Protein AF-T1BMR5-F1 (afdb_monomer_lite)

Structure (mmCIF, N/CA/C/O backbone):
data_AF-T1BMR5-F1
#
_entry.id   AF-T1BMR5-F1
#
loop_
_atom_site.group_PDB
_atom_site.id
_atom_site.type_symbol
_atom_site.label_atom_id
_atom_site.label_alt_id
_atom_site.label_comp_id
_atom_site.label_asym_id
_atom_site.label_entity_id
_atom_site.label_seq_id
_atom_site.pdbx_PDB_ins_code
_atom_site.Cartn_x
_atom_site.Cartn_y
_atom_site.Cartn_z
_atom_site.occupancy
_atom_site.B_iso_or_equiv
_atom_site.auth_seq_id
_atom_site.auth_comp_id
_atom_site.auth_asym_id
_atom_site.auth_atom_id
_atom_site.pdbx_PDB_model_num
ATOM 1 N N . MET A 1 1 ? 35.264 -10.070 -30.133 1.00 36.53 1 MET A N 1
ATOM 2 C CA . MET A 1 1 ? 34.783 -9.342 -28.943 1.00 36.53 1 MET A CA 1
ATOM 3 C C . MET A 1 1 ? 33.349 -9.773 -28.735 1.00 36.53 1 MET A C 1
ATOM 5 O O . MET A 1 1 ? 32.497 -9.385 -29.519 1.00 36.53 1 MET A O 1
ATOM 9 N N . ALA A 1 2 ? 33.154 -10.744 -27.845 1.00 33.47 2 ALA A N 1
ATOM 10 C CA . ALA A 1 2 ? 31.895 -11.456 -27.680 1.00 33.47 2 ALA A CA 1
ATOM 11 C C . ALA A 1 2 ? 31.024 -10.727 -26.655 1.00 33.47 2 ALA A C 1
ATOM 13 O O . ALA A 1 2 ? 31.477 -10.435 -25.552 1.00 33.47 2 ALA A O 1
ATOM 14 N N . SER A 1 3 ? 29.801 -10.421 -27.069 1.00 37.31 3 SER A N 1
ATOM 15 C CA . SER A 1 3 ? 28.726 -9.898 -26.239 1.00 37.31 3 SER A CA 1
ATOM 16 C C . SER A 1 3 ? 28.262 -10.987 -25.269 1.00 37.31 3 SER A C 1
ATOM 18 O O . SER A 1 3 ? 27.792 -12.034 -25.709 1.00 37.31 3 SER A O 1
ATOM 20 N N . GLU A 1 4 ? 28.393 -10.763 -23.963 1.00 36.38 4 GLU A N 1
ATOM 21 C CA . GLU A 1 4 ? 27.739 -11.603 -22.957 1.00 36.38 4 GLU A CA 1
ATOM 22 C C . GLU A 1 4 ? 26.263 -11.200 -22.860 1.00 36.38 4 GLU A C 1
ATOM 24 O O . GLU A 1 4 ? 25.894 -10.211 -22.227 1.00 36.38 4 GLU A O 1
ATOM 29 N N . GLU A 1 5 ? 25.410 -11.977 -23.526 1.00 34.34 5 GLU A N 1
ATOM 30 C CA . GLU A 1 5 ? 23.984 -12.052 -23.224 1.00 34.34 5 GLU A CA 1
ATOM 31 C C . GLU A 1 5 ? 23.822 -12.514 -21.771 1.00 34.34 5 GLU A C 1
ATOM 33 O O . GLU A 1 5 ? 24.055 -13.679 -21.436 1.00 34.34 5 GLU A O 1
ATOM 38 N N . LEU A 1 6 ? 23.389 -11.608 -20.892 1.00 41.09 6 LEU A N 1
ATOM 39 C CA . LEU A 1 6 ? 22.911 -11.952 -19.558 1.00 41.09 6 LEU A CA 1
ATOM 40 C C . LEU A 1 6 ? 21.567 -12.687 -19.697 1.00 41.09 6 LEU A C 1
ATOM 42 O O . LEU A 1 6 ? 20.497 -12.131 -19.454 1.00 41.09 6 LEU A O 1
ATOM 46 N N . THR A 1 7 ? 21.626 -13.954 -20.107 1.00 42.50 7 THR A N 1
ATOM 47 C CA . THR A 1 7 ? 20.502 -14.885 -20.018 1.00 42.50 7 THR A CA 1
ATOM 48 C C . THR A 1 7 ? 20.119 -14.992 -18.548 1.00 42.50 7 THR A C 1
ATOM 50 O O . THR A 1 7 ? 20.868 -15.520 -17.721 1.00 42.50 7 THR A O 1
ATOM 53 N N . MET A 1 8 ? 18.950 -14.456 -18.211 1.00 38.09 8 MET A N 1
ATOM 54 C CA . MET A 1 8 ? 18.362 -14.546 -16.883 1.00 38.09 8 MET A CA 1
ATOM 55 C C . MET A 1 8 ? 18.093 -16.024 -16.575 1.00 38.09 8 MET A C 1
ATOM 57 O O . MET A 1 8 ? 17.106 -16.608 -17.016 1.00 38.09 8 MET A O 1
ATOM 61 N N . ARG A 1 9 ? 19.022 -16.659 -15.855 1.00 45.59 9 ARG A N 1
ATOM 62 C CA . ARG A 1 9 ? 18.884 -18.039 -15.375 1.00 45.59 9 ARG A CA 1
ATOM 63 C C . ARG A 1 9 ? 17.670 -18.092 -14.437 1.00 45.59 9 ARG A C 1
ATOM 65 O O . ARG A 1 9 ? 17.592 -17.241 -13.547 1.00 45.59 9 ARG A O 1
ATOM 72 N N . PRO A 1 10 ? 16.751 -19.067 -14.556 1.00 43.22 10 PRO A N 1
ATOM 73 C CA . PRO A 1 10 ? 15.750 -19.277 -13.520 1.00 43.22 10 PRO A CA 1
ATOM 74 C C . PRO A 1 10 ? 16.481 -19.743 -12.256 1.00 43.22 10 PRO A C 1
ATOM 76 O O . PRO A 1 10 ? 16.913 -20.890 -12.168 1.00 43.22 10 PRO A O 1
ATOM 79 N N . ALA A 1 11 ? 16.683 -18.835 -11.299 1.00 53.66 11 ALA A N 1
ATOM 80 C CA . ALA A 1 11 ? 17.196 -19.188 -9.984 1.00 53.66 11 ALA A CA 1
ATOM 81 C C . ALA A 1 11 ? 16.041 -19.814 -9.184 1.00 53.66 11 ALA A C 1
ATOM 83 O O . ALA A 1 11 ? 15.036 -19.162 -8.920 1.00 53.66 11 ALA A O 1
ATOM 84 N N . THR A 1 12 ? 16.024 -21.138 -9.049 1.00 50.88 12 THR A N 1
ATOM 85 C CA . THR A 1 12 ? 16.628 -21.920 -7.957 1.00 50.88 12 THR A CA 1
ATOM 86 C C . THR A 1 12 ? 15.567 -22.248 -6.911 1.00 50.88 12 THR A C 1
ATOM 88 O O . THR A 1 12 ? 15.104 -21.385 -6.171 1.00 50.88 12 THR A O 1
ATOM 91 N N . THR A 1 13 ? 15.207 -23.531 -6.865 1.00 49.00 13 THR A N 1
ATOM 92 C CA . THR A 1 13 ? 14.616 -24.237 -5.725 1.00 49.00 13 THR A CA 1
ATOM 93 C C . THR A 1 13 ? 14.974 -23.567 -4.397 1.00 49.00 13 THR A C 1
ATOM 95 O O . THR A 1 13 ? 16.151 -23.483 -4.054 1.00 49.00 13 THR A O 1
ATOM 98 N N . HIS A 1 14 ? 13.977 -23.108 -3.636 1.00 47.62 14 HIS A N 1
ATOM 99 C CA . HIS A 1 14 ? 14.203 -22.656 -2.266 1.00 47.62 14 HIS A CA 1
ATOM 100 C C . HIS A 1 14 ? 14.523 -23.889 -1.397 1.00 47.62 14 HIS A C 1
ATOM 102 O O . HIS A 1 14 ? 13.655 -24.747 -1.244 1.00 47.62 14 HIS A O 1
ATOM 108 N N . PRO A 1 15 ? 15.741 -24.027 -0.844 1.00 49.81 15 PRO A N 1
ATOM 109 C CA . PRO A 1 15 ? 16.209 -25.285 -0.254 1.00 49.81 15 PRO A CA 1
ATOM 110 C C . PRO A 1 15 ? 15.587 -25.631 1.115 1.00 49.81 15 PRO A C 1
ATOM 112 O O . PRO A 1 15 ? 15.965 -26.639 1.703 1.00 49.81 15 PRO A O 1
ATOM 115 N N . ALA A 1 16 ? 14.652 -24.832 1.645 1.00 54.38 16 ALA A N 1
ATOM 116 C CA . ALA A 1 16 ? 14.162 -24.984 3.022 1.00 54.38 16 ALA A CA 1
ATOM 117 C C . ALA A 1 16 ? 12.874 -25.817 3.180 1.00 54.38 16 ALA A C 1
ATOM 119 O O . ALA A 1 16 ? 12.534 -26.214 4.291 1.00 54.38 16 ALA A O 1
ATOM 120 N N . LEU A 1 17 ? 12.144 -26.104 2.102 1.00 54.06 17 LEU A N 1
ATOM 121 C CA . LEU A 1 17 ? 10.913 -26.896 2.138 1.00 54.06 17 LEU A CA 1
ATOM 122 C C . LEU A 1 17 ? 10.966 -27.823 0.928 1.00 54.06 17 LEU A C 1
ATOM 124 O O . LEU A 1 17 ? 11.106 -27.325 -0.182 1.00 54.06 17 LEU A O 1
ATOM 128 N N . GLY A 1 18 ? 10.872 -29.143 1.103 1.00 59.72 18 GLY A N 1
ATOM 129 C CA . GLY A 1 18 ? 10.891 -30.149 0.023 1.00 59.72 18 GLY A CA 1
ATOM 130 C C . GLY A 1 18 ? 9.691 -30.083 -0.935 1.00 59.72 18 GLY A C 1
ATOM 131 O O . GLY A 1 18 ? 9.163 -31.110 -1.349 1.00 59.72 18 GLY A O 1
ATOM 132 N N . GLN A 1 19 ? 9.216 -28.882 -1.251 1.00 62.62 19 GLN A N 1
ATOM 133 C CA . GLN A 1 19 ? 8.137 -28.602 -2.168 1.00 62.62 19 GLN A CA 1
ATOM 134 C C . GLN A 1 19 ? 8.704 -27.994 -3.452 1.00 62.62 19 GLN A C 1
ATOM 136 O O . GLN A 1 19 ? 9.611 -27.161 -3.395 1.00 62.62 19 GLN A O 1
ATOM 141 N N . PRO A 1 20 ? 8.161 -28.361 -4.625 1.00 65.50 20 PRO A N 1
ATOM 142 C CA . PRO A 1 20 ? 8.563 -27.714 -5.861 1.00 65.50 20 PRO A CA 1
ATOM 143 C C . PRO A 1 20 ? 8.237 -26.224 -5.771 1.00 65.50 20 PRO A C 1
ATOM 145 O O . PRO A 1 20 ? 7.098 -25.863 -5.454 1.00 65.50 20 PRO A O 1
ATOM 148 N N . SER A 1 21 ? 9.212 -25.370 -6.081 1.00 74.50 21 SER A N 1
ATOM 149 C CA . SER A 1 21 ? 9.009 -23.928 -6.206 1.00 74.50 21 SER A CA 1
ATOM 150 C C . SER A 1 21 ? 7.853 -23.662 -7.169 1.00 74.50 21 SER A C 1
ATOM 152 O O . SER A 1 21 ? 7.950 -23.948 -8.363 1.00 74.50 21 SER A O 1
ATOM 154 N N . ARG A 1 22 ? 6.734 -23.155 -6.647 1.00 82.06 22 ARG A N 1
ATOM 155 C CA . ARG A 1 22 ? 5.614 -22.694 -7.467 1.00 82.06 22 ARG A CA 1
ATOM 156 C C . ARG A 1 22 ? 5.912 -21.260 -7.882 1.00 82.06 22 ARG A C 1
ATOM 158 O O . ARG A 1 22 ? 5.808 -20.347 -7.072 1.00 82.06 22 ARG A O 1
ATOM 165 N N . LEU A 1 23 ? 6.337 -21.090 -9.128 1.00 87.06 23 LEU A N 1
ATOM 166 C CA . LEU A 1 23 ? 6.493 -19.779 -9.746 1.00 87.06 23 LEU A CA 1
ATOM 167 C C . LEU A 1 23 ? 5.162 -19.383 -10.395 1.00 87.06 23 LEU A C 1
ATOM 169 O O . LEU A 1 23 ? 4.558 -20.196 -11.093 1.00 87.06 23 LEU A O 1
ATOM 173 N N . LEU A 1 24 ? 4.727 -18.141 -10.190 1.00 87.88 24 LEU A N 1
ATOM 174 C CA . LEU A 1 24 ? 3.631 -17.544 -10.949 1.00 87.88 24 LEU A CA 1
ATOM 175 C C . LEU A 1 24 ? 4.226 -16.773 -12.139 1.00 87.88 24 LEU A C 1
ATOM 177 O O . LEU A 1 24 ? 4.958 -15.809 -11.903 1.00 87.88 24 LEU A O 1
ATOM 181 N N . PRO A 1 25 ? 3.953 -17.170 -13.397 1.00 89.81 25 PRO A N 1
ATOM 182 C CA . PRO A 1 25 ? 4.358 -16.380 -14.556 1.00 89.81 25 PRO A CA 1
ATOM 183 C C . PRO A 1 25 ? 3.726 -14.989 -14.508 1.00 89.81 25 PRO A C 1
ATOM 185 O O . PRO A 1 25 ? 2.590 -14.833 -14.051 1.00 89.81 25 PRO A O 1
ATOM 188 N N . HIS A 1 26 ? 4.449 -13.977 -14.986 1.00 86.56 26 HIS A N 1
ATOM 189 C CA . HIS A 1 26 ? 3.998 -12.584 -14.930 1.00 86.56 26 HIS A CA 1
ATOM 190 C C . HIS A 1 26 ? 2.662 -12.383 -15.660 1.00 86.56 26 HIS A C 1
ATOM 192 O O . HIS A 1 26 ? 1.779 -11.688 -15.159 1.00 86.56 26 HIS A O 1
ATOM 198 N N . GLU A 1 27 ? 2.472 -13.073 -16.781 1.00 90.00 27 GLU A N 1
ATOM 199 C CA . GLU A 1 27 ? 1.268 -13.024 -17.612 1.00 90.00 27 GLU A CA 1
ATOM 200 C C . GLU A 1 27 ? 0.042 -13.587 -16.878 1.00 90.00 27 GLU A C 1
ATOM 202 O O . GLU A 1 27 ? -1.092 -13.230 -17.183 1.00 90.00 27 GLU A O 1
ATOM 207 N N . ARG A 1 28 ? 0.267 -14.451 -15.880 1.00 93.88 28 ARG A N 1
ATOM 208 C CA . ARG A 1 28 ? -0.775 -15.083 -15.058 1.00 93.88 28 ARG A CA 1
ATOM 209 C C . ARG A 1 28 ? -1.111 -14.280 -13.801 1.00 93.88 28 ARG A C 1
ATOM 211 O O . ARG A 1 28 ? -1.965 -14.702 -13.024 1.00 93.88 28 ARG A O 1
ATOM 218 N N . LEU A 1 29 ? -0.464 -13.132 -13.581 1.00 93.44 29 LEU A N 1
ATOM 219 C CA . LEU A 1 29 ? -0.733 -12.295 -12.413 1.00 93.44 29 LEU A CA 1
ATOM 220 C C . LEU A 1 29 ? -2.181 -11.789 -12.393 1.00 93.44 29 LEU A C 1
ATOM 222 O O . LEU A 1 29 ? -2.785 -11.763 -11.324 1.00 93.44 29 LEU A O 1
ATOM 226 N N . GLN A 1 30 ? -2.754 -11.446 -13.553 1.00 95.50 30 GLN A N 1
ATOM 227 C CA . GLN A 1 30 ? -4.152 -11.013 -13.632 1.00 95.50 30 GLN A CA 1
ATOM 228 C C . GLN A 1 30 ? -5.104 -12.107 -13.135 1.00 95.50 30 GLN A C 1
ATOM 230 O O . GLN A 1 30 ? -5.951 -11.831 -12.294 1.00 95.50 30 GLN A O 1
ATOM 235 N N . ASP A 1 31 ? -4.902 -13.359 -13.548 1.00 95.94 31 ASP A N 1
ATOM 236 C CA . ASP A 1 31 ? -5.750 -14.475 -13.112 1.00 95.94 31 ASP A CA 1
ATOM 237 C C . ASP A 1 31 ? -5.731 -14.672 -11.593 1.00 95.94 31 ASP A C 1
ATOM 239 O O . ASP A 1 31 ? -6.745 -15.046 -10.996 1.00 95.94 31 ASP A O 1
ATOM 243 N N . MET A 1 32 ? -4.577 -14.429 -10.960 1.00 94.69 32 MET A N 1
ATOM 244 C CA . MET A 1 32 ? -4.447 -14.471 -9.506 1.00 94.69 32 MET A CA 1
ATOM 245 C C . MET A 1 32 ? -5.260 -13.351 -8.851 1.00 94.69 32 MET A C 1
ATOM 247 O O . MET A 1 32 ? -5.988 -13.617 -7.894 1.00 94.69 32 MET A O 1
ATOM 251 N N . LEU A 1 33 ? -5.160 -12.119 -9.362 1.00 95.44 33 LEU A N 1
ATOM 252 C CA . LEU A 1 33 ? -5.946 -10.989 -8.861 1.00 95.44 33 LEU A CA 1
ATOM 253 C C . LEU A 1 33 ? -7.443 -11.265 -9.011 1.00 95.44 33 LEU A C 1
ATOM 255 O O . LEU A 1 33 ? -8.179 -11.151 -8.036 1.00 95.44 33 LEU A O 1
ATOM 259 N N . ASP A 1 34 ? -7.871 -11.744 -10.178 1.00 95.81 34 ASP A N 1
ATOM 260 C CA . ASP A 1 34 ? -9.270 -12.070 -10.440 1.00 95.81 34 ASP A CA 1
ATOM 261 C C . ASP A 1 34 ? -9.780 -13.173 -9.499 1.00 95.81 34 ASP A C 1
ATOM 263 O O . ASP A 1 34 ? -10.914 -13.118 -9.020 1.00 95.81 34 ASP A O 1
ATOM 267 N N . ALA A 1 35 ? -8.958 -14.188 -9.209 1.00 96.12 35 ALA A N 1
ATOM 268 C CA . ALA A 1 35 ? -9.303 -15.248 -8.263 1.00 96.12 35 ALA A CA 1
ATOM 269 C C . ALA A 1 35 ? -9.467 -14.726 -6.826 1.00 96.12 35 ALA A C 1
ATOM 271 O O . ALA A 1 35 ? -10.403 -15.136 -6.131 1.00 96.12 35 ALA A O 1
ATOM 272 N N . LEU A 1 36 ? -8.602 -13.806 -6.394 1.00 95.12 36 LEU A N 1
ATOM 273 C CA . LEU A 1 36 ? -8.701 -13.155 -5.087 1.00 95.12 36 LEU A CA 1
ATOM 274 C C . LEU A 1 36 ? -9.953 -12.277 -5.004 1.00 95.12 36 LEU A C 1
ATOM 276 O O . LEU A 1 36 ? -10.718 -12.396 -4.046 1.00 95.12 36 LEU A O 1
ATOM 280 N N . THR A 1 37 ? -10.220 -11.474 -6.035 1.00 94.50 37 THR A N 1
ATOM 281 C CA . THR A 1 37 ? -11.410 -10.618 -6.103 1.00 94.50 37 THR A CA 1
ATOM 282 C C . THR A 1 37 ? -12.697 -11.436 -6.089 1.00 94.50 37 THR A C 1
ATOM 284 O O . THR A 1 37 ? -13.603 -11.133 -5.314 1.00 94.50 37 THR A O 1
ATOM 287 N N . ARG A 1 38 ? -12.775 -12.529 -6.863 1.00 96.06 38 ARG A N 1
ATOM 288 C CA . ARG A 1 38 ? -13.918 -13.464 -6.814 1.00 96.06 38 ARG A CA 1
ATOM 289 C C . ARG A 1 38 ? -14.105 -14.114 -5.442 1.00 96.06 38 ARG A C 1
ATOM 291 O O . ARG A 1 38 ? -15.226 -14.467 -5.096 1.00 96.06 38 ARG A O 1
ATOM 298 N N . SER A 1 39 ? -13.033 -14.254 -4.667 1.00 96.44 39 SER A N 1
ATOM 299 C CA . SER A 1 39 ? -13.083 -14.778 -3.297 1.00 96.44 39 SER A CA 1
ATOM 300 C C . SER A 1 39 ? -13.437 -13.707 -2.252 1.00 96.44 39 SER A C 1
ATOM 302 O O . SER A 1 39 ? -13.421 -13.994 -1.059 1.00 96.44 39 SER A O 1
ATOM 304 N N . GLY A 1 40 ? -13.764 -12.479 -2.676 1.00 93.31 40 GLY A N 1
ATOM 305 C CA . GLY A 1 40 ? -14.165 -11.381 -1.792 1.00 93.31 40 GLY A CA 1
ATOM 306 C C . GLY A 1 40 ? -13.004 -10.566 -1.220 1.00 93.31 40 GLY A C 1
ATOM 307 O O . GLY A 1 40 ? -13.236 -9.686 -0.391 1.00 93.31 40 GLY A O 1
ATOM 308 N N . TYR A 1 41 ? -11.764 -10.822 -1.647 1.00 93.06 41 TYR A N 1
ATOM 309 C CA . TYR A 1 41 ? -10.614 -10.029 -1.219 1.00 93.06 41 TYR A CA 1
ATOM 310 C C . TYR A 1 41 ? -10.486 -8.743 -2.037 1.00 93.06 41 TYR A C 1
ATOM 312 O O . TYR A 1 41 ? -10.721 -8.716 -3.245 1.00 93.06 41 TYR A O 1
ATOM 320 N N . GLN A 1 42 ? -10.034 -7.675 -1.379 1.00 91.12 42 GLN A N 1
ATOM 321 C CA . GLN A 1 42 ? -9.588 -6.463 -2.055 1.00 91.12 42 GLN A CA 1
ATOM 322 C C . GLN A 1 42 ? -8.073 -6.516 -2.246 1.00 91.12 42 GLN A C 1
ATOM 324 O O . GLN A 1 42 ? -7.317 -6.508 -1.274 1.00 91.12 42 GLN A O 1
ATOM 329 N N . CYS A 1 43 ? -7.630 -6.509 -3.499 1.00 93.19 43 CYS A N 1
ATOM 330 C CA . CYS A 1 43 ? -6.218 -6.397 -3.831 1.00 93.19 43 CYS A CA 1
ATOM 331 C C . CYS A 1 43 ? -5.766 -4.941 -3.662 1.00 93.19 43 CYS A C 1
ATOM 333 O O . CYS A 1 43 ? -6.380 -4.019 -4.201 1.00 93.19 43 CYS A O 1
ATOM 335 N N . VAL A 1 44 ? -4.695 -4.731 -2.900 1.00 92.25 44 VAL A N 1
ATOM 336 C CA . VAL A 1 44 ? -4.047 -3.427 -2.727 1.00 92.25 44 VAL A CA 1
ATOM 337 C C . VAL A 1 44 ? -2.615 -3.566 -3.209 1.00 92.25 44 VAL A C 1
ATOM 339 O O . VAL A 1 44 ? -1.905 -4.485 -2.804 1.00 92.25 44 VAL A O 1
ATOM 342 N N . GLY A 1 45 ? -2.206 -2.671 -4.096 1.00 91.31 45 GLY A N 1
ATOM 343 C CA . GLY A 1 45 ? -0.918 -2.730 -4.757 1.00 91.31 45 GLY A CA 1
ATOM 344 C C . GLY A 1 45 ? -0.327 -1.345 -4.983 1.00 91.31 45 GLY A C 1
ATOM 345 O O . GLY A 1 45 ? -1.015 -0.335 -4.833 1.00 91.31 45 GLY 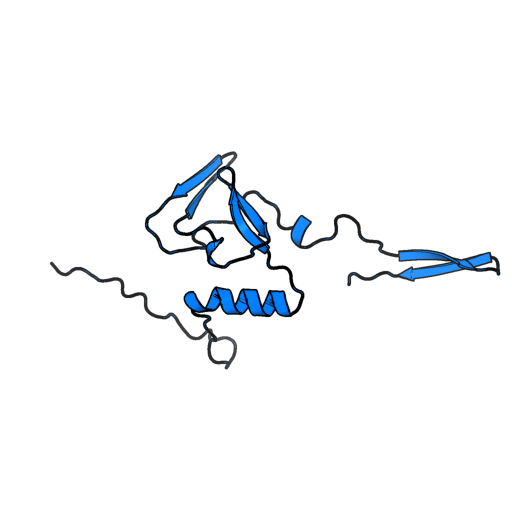A O 1
ATOM 346 N N . PRO A 1 46 ? 0.964 -1.297 -5.323 1.00 91.88 46 PRO A N 1
ATOM 347 C CA . PRO A 1 46 ? 1.651 -0.056 -5.618 1.00 91.88 46 PRO A CA 1
ATOM 348 C C . PRO A 1 46 ? 1.146 0.548 -6.930 1.00 91.88 46 PRO A C 1
ATOM 350 O O . PRO A 1 46 ? 1.064 -0.148 -7.941 1.00 91.88 46 PRO A O 1
ATOM 353 N N . LYS A 1 47 ? 0.866 1.849 -6.914 1.00 91.81 47 LYS A N 1
ATOM 354 C CA . LYS A 1 47 ? 0.564 2.693 -8.071 1.00 91.81 47 LYS A CA 1
ATOM 355 C C . LYS A 1 47 ? 1.438 3.941 -8.008 1.00 91.81 47 LYS A C 1
ATOM 357 O O . LYS A 1 47 ? 1.748 4.429 -6.922 1.00 91.81 47 LYS A O 1
ATOM 362 N N . LEU A 1 48 ? 1.861 4.437 -9.167 1.00 90.50 48 LEU A N 1
ATOM 363 C CA . LEU A 1 48 ? 2.557 5.717 -9.247 1.00 90.50 48 LEU A CA 1
ATOM 364 C C . LEU A 1 48 ? 1.521 6.842 -9.296 1.00 90.50 48 LEU A C 1
ATOM 366 O O . LEU A 1 48 ? 0.702 6.883 -10.213 1.00 90.50 48 LEU A O 1
ATOM 370 N N . ARG A 1 49 ? 1.573 7.749 -8.325 1.00 88.69 49 ARG A N 1
ATOM 371 C CA . ARG A 1 49 ? 0.673 8.894 -8.207 1.00 88.69 49 ARG A CA 1
ATOM 372 C C . ARG A 1 49 ? 1.435 10.093 -7.664 1.00 88.69 49 ARG A C 1
ATOM 374 O O . ARG A 1 49 ? 2.127 9.957 -6.663 1.00 88.69 49 ARG A O 1
ATOM 381 N N . ASP A 1 50 ? 1.304 11.239 -8.327 1.00 86.94 50 ASP A N 1
ATOM 382 C CA . ASP A 1 50 ? 1.932 12.504 -7.917 1.00 86.94 50 ASP A CA 1
ATOM 383 C C . ASP A 1 50 ? 3.435 12.346 -7.584 1.00 86.94 50 ASP A C 1
ATOM 385 O O . ASP A 1 50 ? 3.903 12.768 -6.530 1.00 86.94 50 ASP A O 1
ATOM 389 N N . ASP A 1 51 ? 4.179 11.662 -8.466 1.00 87.38 51 ASP A N 1
ATOM 390 C CA . ASP A 1 51 ? 5.605 11.326 -8.300 1.00 87.38 51 ASP A CA 1
ATOM 391 C C . ASP A 1 51 ? 5.942 10.526 -7.027 1.00 87.38 51 ASP A C 1
ATOM 393 O O . ASP A 1 51 ? 7.063 10.574 -6.520 1.00 87.38 51 ASP A O 1
ATOM 397 N N . ALA A 1 52 ? 4.992 9.734 -6.523 1.00 88.94 52 ALA A N 1
ATOM 398 C CA . ALA A 1 52 ? 5.179 8.824 -5.401 1.00 88.94 52 ALA A CA 1
ATOM 399 C C . ALA A 1 52 ? 4.561 7.446 -5.660 1.00 88.94 52 ALA A C 1
ATOM 401 O O . ALA A 1 52 ? 3.496 7.313 -6.260 1.00 88.94 52 ALA A O 1
ATOM 402 N N . ILE A 1 53 ? 5.218 6.393 -5.171 1.00 90.19 53 ILE A N 1
ATOM 403 C CA . ILE A 1 53 ? 4.609 5.061 -5.123 1.00 90.19 53 ILE A CA 1
ATOM 404 C C . ILE A 1 53 ? 3.694 4.978 -3.899 1.00 90.19 53 ILE A C 1
ATOM 406 O O . ILE A 1 53 ? 4.169 4.995 -2.760 1.00 90.19 53 ILE A O 1
ATOM 410 N N . LEU A 1 54 ? 2.391 4.864 -4.142 1.00 89.69 54 LEU A N 1
ATOM 411 C CA . LEU A 1 54 ? 1.352 4.727 -3.124 1.00 89.69 54 LEU A CA 1
ATOM 412 C C . LEU A 1 54 ? 0.680 3.359 -3.233 1.00 89.69 54 LEU A C 1
ATOM 414 O O . LEU A 1 54 ? 0.570 2.790 -4.314 1.00 89.69 54 LEU A O 1
ATOM 418 N N . TYR A 1 55 ? 0.232 2.819 -2.106 1.00 90.38 55 TYR A N 1
ATOM 419 C CA . TYR A 1 55 ? -0.526 1.575 -2.064 1.00 90.38 55 TYR A CA 1
ATOM 420 C C . TYR A 1 55 ? -2.020 1.887 -2.105 1.00 90.38 55 TYR A C 1
ATOM 422 O O . TYR A 1 55 ? -2.589 2.389 -1.132 1.00 90.38 55 TYR A O 1
ATOM 430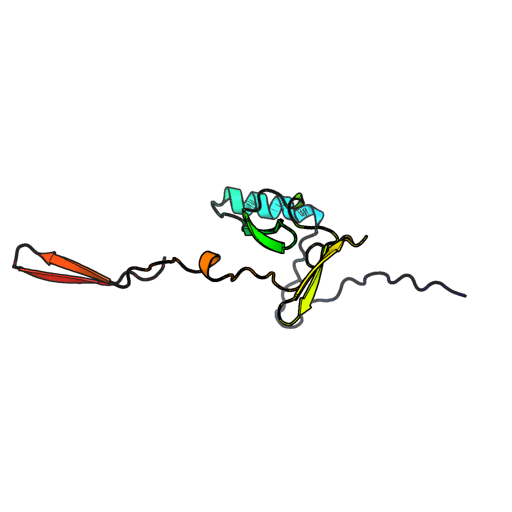 N N . GLU A 1 56 ? -2.643 1.550 -3.229 1.00 90.38 56 GLU A N 1
ATOM 431 C CA . GLU A 1 56 ? -4.053 1.796 -3.532 1.00 90.38 56 GLU A CA 1
ATOM 432 C C . GLU A 1 56 ? -4.720 0.512 -4.050 1.00 90.38 56 GLU A C 1
ATOM 434 O O . GLU A 1 56 ? -4.062 -0.504 -4.285 1.00 90.38 56 GLU A O 1
ATOM 439 N N . ARG A 1 57 ? -6.049 0.529 -4.216 1.00 92.44 57 ARG A N 1
ATOM 440 C CA . ARG A 1 57 ? -6.779 -0.609 -4.792 1.00 92.44 57 ARG A CA 1
ATOM 441 C C . ARG A 1 57 ? -6.220 -0.943 -6.175 1.00 92.44 57 ARG A C 1
ATOM 443 O O . ARG A 1 57 ? -6.091 -0.056 -7.017 1.00 92.44 57 ARG A O 1
ATOM 450 N N . LEU A 1 58 ? -5.926 -2.220 -6.389 1.00 93.50 58 LEU A N 1
ATOM 451 C CA . LEU A 1 58 ? -5.439 -2.767 -7.645 1.00 93.50 58 LEU A CA 1
ATOM 452 C C . LEU A 1 58 ? -6.576 -3.516 -8.341 1.00 93.50 58 LEU A C 1
ATOM 454 O O . LEU A 1 58 ? -7.043 -4.527 -7.817 1.00 93.50 58 LEU A O 1
ATOM 458 N N . ASP A 1 59 ? -6.997 -3.027 -9.506 1.00 89.94 59 ASP A N 1
ATOM 459 C CA . ASP A 1 59 ? -8.066 -3.649 -10.296 1.00 89.94 59 ASP A CA 1
ATOM 460 C C . ASP A 1 59 ? -7.475 -4.505 -11.430 1.00 89.94 59 ASP A C 1
ATOM 462 O O . ASP A 1 59 ? -8.055 -5.513 -11.833 1.00 89.94 59 ASP A O 1
ATOM 466 N N . SER A 1 60 ? -6.274 -4.153 -11.906 1.00 92.81 60 SER A N 1
ATOM 467 C CA . SER A 1 60 ? -5.538 -4.927 -12.904 1.00 92.81 60 SER A CA 1
ATOM 468 C C . SER A 1 60 ? -4.051 -5.053 -12.582 1.00 92.81 60 SER A C 1
ATOM 470 O O . SER A 1 60 ? -3.429 -4.158 -12.014 1.00 92.81 60 SER A O 1
ATOM 472 N N . ALA A 1 61 ? -3.435 -6.141 -13.044 1.00 93.06 61 ALA A N 1
ATOM 473 C CA . ALA A 1 61 ? -1.985 -6.290 -13.079 1.00 93.06 61 ALA A CA 1
ATOM 474 C C . ALA A 1 61 ? -1.306 -5.213 -13.948 1.00 93.06 61 ALA A C 1
ATOM 476 O O . ALA A 1 61 ? -0.130 -4.911 -13.736 1.00 93.06 61 ALA A O 1
ATOM 477 N N . ALA A 1 62 ? -2.025 -4.629 -14.915 1.00 91.81 62 ALA A N 1
ATOM 478 C CA . ALA A 1 62 ? -1.533 -3.523 -15.731 1.00 91.81 62 ALA A CA 1
ATOM 479 C C . ALA A 1 62 ? -1.353 -2.228 -14.927 1.00 91.81 62 ALA A C 1
ATOM 481 O O . ALA A 1 62 ? -0.457 -1.456 -15.259 1.00 91.81 62 ALA A O 1
ATOM 482 N N . ASP A 1 63 ? -2.117 -2.039 -13.846 1.00 91.56 63 ASP A N 1
ATOM 483 C CA . ASP A 1 63 ? -2.020 -0.856 -12.985 1.00 91.56 63 ASP A CA 1
ATOM 484 C C . ASP A 1 63 ? -0.686 -0.784 -12.223 1.00 91.56 63 ASP A C 1
ATOM 486 O O . ASP A 1 63 ? -0.325 0.269 -11.694 1.00 91.56 63 ASP A O 1
ATOM 490 N N . LEU A 1 64 ? 0.037 -1.906 -12.123 1.00 92.12 64 LEU A N 1
ATOM 491 C CA . LEU A 1 64 ? 1.338 -1.935 -11.469 1.00 92.12 64 LEU A CA 1
ATOM 492 C C . LEU A 1 64 ? 2.350 -1.116 -12.280 1.00 92.12 64 LEU A C 1
ATOM 494 O O . LEU A 1 64 ? 2.524 -1.394 -13.473 1.00 92.12 64 LEU A O 1
ATOM 498 N N . PRO A 1 65 ? 3.090 -0.195 -11.643 1.00 92.00 65 PRO A N 1
ATOM 499 C CA . PRO A 1 65 ? 4.069 0.640 -12.321 1.00 92.00 65 PRO A CA 1
ATOM 500 C C . PRO A 1 65 ? 5.129 -0.238 -12.982 1.00 92.00 65 PRO A C 1
ATOM 502 O O . PRO A 1 65 ? 5.733 -1.082 -12.328 1.00 92.00 65 PRO A O 1
ATOM 505 N N . MET A 1 66 ? 5.352 -0.053 -14.280 1.00 92.50 66 MET A N 1
ATOM 506 C CA . MET A 1 66 ? 6.391 -0.747 -15.040 1.00 92.50 66 MET A CA 1
ATOM 507 C C . MET A 1 66 ? 7.528 0.225 -15.333 1.00 92.50 66 MET A C 1
ATOM 509 O O . MET A 1 66 ? 7.275 1.368 -15.697 1.00 92.50 66 MET A O 1
ATOM 513 N N . GLY A 1 67 ? 8.770 -0.226 -15.163 1.00 92.56 67 GLY A N 1
ATOM 514 C CA . GLY A 1 67 ? 9.942 0.584 -15.489 1.00 92.56 67 GLY A CA 1
ATOM 515 C C . GLY A 1 67 ? 10.177 1.746 -14.535 1.00 92.56 67 GLY A C 1
ATOM 516 O O . GLY A 1 67 ? 10.981 2.619 -14.835 1.00 92.56 67 GLY A O 1
ATOM 517 N N . VAL A 1 68 ? 9.528 1.759 -13.374 1.00 92.25 68 VAL A N 1
ATOM 518 C CA . VAL A 1 68 ? 9.710 2.816 -12.380 1.00 92.25 68 VAL A CA 1
ATOM 519 C C . VAL A 1 68 ? 10.852 2.465 -11.431 1.00 92.25 68 VAL A C 1
ATOM 521 O O . VAL A 1 68 ? 10.869 1.375 -10.854 1.00 92.25 68 VAL A O 1
ATOM 524 N N . SER A 1 69 ? 11.772 3.411 -11.249 1.00 90.75 69 SER A N 1
ATOM 525 C CA . SER A 1 69 ? 12.811 3.401 -10.221 1.00 90.75 69 SER A CA 1
ATOM 526 C C . SER A 1 69 ? 12.620 4.589 -9.280 1.00 90.75 69 SER A C 1
ATOM 528 O O . SER A 1 69 ? 12.068 5.624 -9.658 1.00 90.75 69 SER A O 1
ATOM 530 N N . VAL A 1 70 ? 13.060 4.430 -8.034 1.00 89.69 70 VAL A N 1
ATOM 531 C CA . VAL A 1 70 ? 12.939 5.458 -7.000 1.00 89.69 70 VAL A CA 1
ATOM 532 C C . VAL A 1 70 ? 14.271 5.625 -6.286 1.00 89.69 70 VAL A C 1
ATOM 534 O O . VAL A 1 70 ? 14.805 4.666 -5.729 1.00 89.69 70 VAL A O 1
ATOM 537 N N . GLU A 1 71 ? 14.755 6.860 -6.235 1.00 89.25 71 GLU A N 1
ATOM 538 C CA . GLU A 1 71 ? 15.867 7.276 -5.386 1.00 89.25 71 GLU A CA 1
ATOM 539 C C . GLU A 1 71 ? 15.319 7.950 -4.124 1.00 89.25 71 GLU A C 1
ATOM 541 O O . GLU A 1 71 ? 14.508 8.877 -4.202 1.00 89.25 71 GLU A O 1
ATOM 546 N N . GLN A 1 72 ? 15.753 7.480 -2.954 1.00 87.81 72 GLN A N 1
ATOM 547 C CA . GLN A 1 72 ? 15.324 8.006 -1.657 1.00 87.81 72 GLN A CA 1
ATOM 548 C C . GLN A 1 72 ? 16.533 8.428 -0.823 1.00 87.81 72 GLN A C 1
ATOM 550 O O . GLN A 1 72 ? 17.532 7.711 -0.754 1.00 87.81 72 GLN A O 1
ATOM 555 N N . GLY A 1 73 ? 16.418 9.570 -0.152 1.00 86.56 73 GLY A N 1
ATOM 556 C CA . GLY A 1 73 ? 17.405 10.084 0.790 1.00 86.56 73 GLY A CA 1
ATOM 557 C C . GLY A 1 73 ? 16.755 10.962 1.864 1.00 86.56 73 GLY A C 1
ATOM 558 O O . GLY A 1 73 ? 15.536 11.153 1.865 1.00 86.56 73 GLY A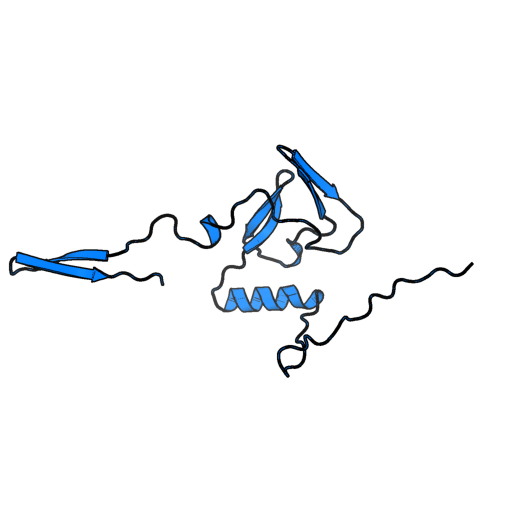 O 1
ATOM 559 N N . PRO A 1 74 ? 17.534 11.499 2.817 1.00 87.62 74 PRO A N 1
ATOM 560 C CA . PRO A 1 74 ? 17.001 12.377 3.856 1.00 87.62 74 PRO A CA 1
ATOM 561 C C . PRO A 1 74 ? 16.295 13.596 3.244 1.00 87.62 74 PRO A C 1
ATOM 563 O O . PRO A 1 74 ? 16.934 14.458 2.647 1.00 87.62 74 PRO A O 1
ATOM 566 N N . GLY A 1 75 ? 14.966 13.652 3.369 1.00 85.38 75 GLY A N 1
ATOM 567 C CA . GLY A 1 75 ? 14.147 14.722 2.789 1.00 85.38 75 GLY A CA 1
ATOM 568 C C . GLY A 1 75 ? 14.055 14.712 1.258 1.00 85.38 75 GLY A C 1
ATOM 569 O O . GLY A 1 75 ? 13.590 15.695 0.686 1.00 85.38 75 GLY A O 1
ATOM 570 N N . SER A 1 76 ? 14.484 13.639 0.585 1.00 85.81 76 SER A N 1
ATOM 571 C CA . SER A 1 76 ? 14.439 13.529 -0.874 1.00 85.81 76 SER A CA 1
ATOM 572 C C . SER A 1 76 ? 13.753 12.245 -1.335 1.00 85.81 76 SER A C 1
ATOM 574 O O . SER A 1 76 ? 14.001 11.150 -0.829 1.00 85.81 76 SER A O 1
ATOM 576 N N . TYR A 1 77 ? 12.885 12.398 -2.330 1.00 88.25 77 TYR A N 1
ATOM 577 C CA . TYR A 1 77 ? 12.218 11.309 -3.028 1.00 88.25 77 TYR A CA 1
ATOM 578 C C . TYR A 1 77 ? 12.148 11.684 -4.504 1.00 88.25 77 TYR A C 1
ATOM 580 O O . TYR A 1 77 ? 11.643 12.756 -4.842 1.00 88.25 77 TYR A O 1
ATOM 588 N N . ARG A 1 78 ? 12.703 10.847 -5.379 1.00 89.94 78 ARG A N 1
ATOM 589 C CA . ARG A 1 78 ? 12.723 11.104 -6.818 1.00 89.94 78 ARG A CA 1
ATOM 590 C C . ARG A 1 78 ? 12.359 9.844 -7.577 1.00 89.94 78 ARG A C 1
ATOM 592 O O . ARG A 1 78 ? 12.992 8.807 -7.405 1.00 89.94 78 ARG A O 1
ATOM 599 N N . VAL A 1 79 ? 11.365 9.971 -8.443 1.00 91.81 79 VAL A N 1
ATOM 600 C CA . VAL A 1 79 ? 10.959 8.922 -9.374 1.00 91.81 79 VAL A CA 1
ATOM 601 C C . VAL A 1 79 ? 11.688 9.115 -10.697 1.00 91.81 79 VAL A C 1
ATOM 603 O O . VAL A 1 79 ? 11.838 10.241 -11.174 1.00 91.81 79 VAL A O 1
ATOM 606 N N . SER A 1 80 ? 12.134 8.018 -11.297 1.00 91.69 80 SER A N 1
ATOM 607 C CA . SER A 1 80 ? 12.667 7.987 -12.655 1.00 91.69 80 SER A CA 1
ATOM 608 C C . SER A 1 80 ? 12.037 6.851 -13.458 1.00 91.69 80 SER A C 1
ATOM 610 O O . SER A 1 80 ? 11.772 5.762 -12.944 1.00 91.69 80 SER A O 1
ATOM 612 N N . MET A 1 81 ? 11.777 7.129 -14.734 1.00 92.62 81 MET A N 1
ATOM 613 C CA . MET A 1 81 ? 11.321 6.130 -15.697 1.00 92.62 81 MET A CA 1
ATOM 614 C C . MET A 1 81 ? 12.531 5.458 -16.341 1.00 92.62 81 MET A C 1
ATOM 616 O O . MET A 1 81 ? 13.543 6.102 -16.613 1.00 92.62 81 MET A O 1
ATOM 620 N N . THR A 1 82 ? 12.418 4.161 -16.584 1.00 91.06 82 THR A N 1
ATOM 621 C CA . THR A 1 82 ? 13.454 3.310 -17.170 1.00 91.06 82 THR A CA 1
ATOM 622 C C . THR A 1 82 ? 12.827 2.406 -18.224 1.00 91.06 82 THR A C 1
ATOM 624 O O . THR A 1 82 ? 11.644 2.081 -18.138 1.00 91.06 82 THR A O 1
ATOM 627 N N . ASP A 1 83 ? 13.633 1.902 -19.156 1.00 91.12 83 ASP A N 1
ATOM 628 C CA . ASP A 1 83 ? 13.178 0.956 -20.190 1.00 91.12 83 ASP A CA 1
ATOM 629 C C . ASP A 1 83 ? 12.992 -0.482 -19.657 1.00 91.12 83 ASP A C 1
ATOM 631 O O . ASP A 1 83 ? 12.835 -1.447 -20.404 1.00 91.12 83 ASP A O 1
ATOM 635 N N . SER A 1 84 ? 13.054 -0.658 -18.337 1.00 90.81 84 SER A N 1
ATOM 636 C CA . SER A 1 84 ? 12.962 -1.952 -17.677 1.00 90.81 84 SER A CA 1
ATOM 637 C C . SER A 1 84 ? 11.521 -2.454 -17.626 1.00 90.81 84 SER A C 1
ATOM 639 O O . SER A 1 84 ? 10.614 -1.751 -17.195 1.00 90.81 84 SER A O 1
ATOM 641 N N . ALA A 1 85 ? 11.306 -3.737 -17.913 1.00 88.12 85 ALA A N 1
ATOM 642 C CA . ALA A 1 85 ? 10.005 -4.381 -17.702 1.00 88.12 85 ALA A CA 1
ATOM 643 C C . ALA A 1 85 ? 9.706 -4.695 -16.217 1.00 88.12 85 ALA A C 1
ATOM 645 O O . ALA A 1 85 ? 8.685 -5.306 -15.890 1.00 88.12 85 ALA A O 1
ATOM 646 N N . ARG A 1 86 ? 10.600 -4.327 -15.286 1.00 88.88 86 ARG A N 1
ATOM 647 C CA . ARG A 1 86 ? 10.433 -4.624 -13.855 1.00 88.88 86 ARG A CA 1
ATOM 648 C C . ARG A 1 86 ? 9.313 -3.776 -13.256 1.00 88.88 86 ARG A C 1
ATOM 650 O O . ARG A 1 86 ? 9.271 -2.566 -13.452 1.00 88.88 86 ARG A O 1
ATOM 657 N N . ARG A 1 87 ? 8.451 -4.420 -12.462 1.00 87.81 87 ARG A N 1
ATOM 658 C CA . ARG A 1 87 ? 7.312 -3.769 -11.785 1.00 87.81 87 ARG A CA 1
ATOM 659 C C . ARG A 1 87 ? 7.541 -3.430 -10.305 1.00 87.81 87 ARG A C 1
ATOM 661 O O . ARG A 1 87 ? 6.779 -2.684 -9.701 1.00 87.81 87 ARG A O 1
ATOM 668 N N . PHE A 1 88 ? 8.619 -3.963 -9.730 1.00 87.88 88 PHE A N 1
ATOM 669 C CA . PHE A 1 88 ? 8.958 -3.852 -8.304 1.00 87.88 88 PHE A CA 1
ATOM 670 C C . PHE A 1 88 ? 10.410 -3.387 -8.091 1.00 87.88 88 PHE A C 1
ATOM 672 O O . PHE A 1 88 ? 11.068 -3.791 -7.139 1.00 87.88 88 PHE A O 1
ATOM 679 N N . ALA A 1 89 ? 10.952 -2.594 -9.021 1.00 86.69 89 ALA A N 1
ATOM 680 C CA . ALA A 1 89 ? 12.336 -2.109 -8.982 1.00 86.69 89 ALA A CA 1
ATOM 681 C C . ALA A 1 89 ? 12.487 -0.805 -8.173 1.00 86.69 89 ALA A C 1
ATOM 683 O O . ALA A 1 89 ? 13.155 0.129 -8.600 1.00 86.69 89 ALA A O 1
ATOM 684 N N . TRP A 1 90 ? 11.846 -0.733 -7.010 1.00 83.94 90 TRP A N 1
ATOM 685 C CA . TRP A 1 90 ? 11.829 0.444 -6.143 1.00 83.94 90 TRP A CA 1
ATOM 686 C C . TRP A 1 90 ? 11.715 0.010 -4.678 1.00 83.94 90 TRP A C 1
ATOM 688 O O . TRP A 1 90 ? 11.174 -1.053 -4.370 1.00 83.94 90 TRP A O 1
ATOM 698 N N . ALA A 1 91 ? 12.245 0.823 -3.764 1.00 78.44 91 ALA A N 1
ATOM 699 C CA . ALA A 1 91 ? 12.057 0.635 -2.326 1.00 78.44 91 ALA A CA 1
ATOM 700 C C . ALA A 1 91 ? 10.693 1.180 -1.888 1.00 78.44 91 ALA A C 1
ATOM 702 O O . ALA A 1 91 ? 10.174 2.095 -2.524 1.00 78.44 91 ALA A O 1
ATOM 703 N N . ASN A 1 92 ? 10.136 0.656 -0.792 1.00 73.38 92 ASN A N 1
ATOM 704 C CA . ASN A 1 92 ? 8.849 1.076 -0.224 1.00 73.38 92 ASN A CA 1
ATOM 705 C C . ASN A 1 92 ? 8.652 2.600 -0.303 1.00 73.38 92 ASN A C 1
ATOM 707 O O . ASN A 1 92 ? 9.531 3.368 0.084 1.00 73.38 92 ASN A O 1
ATOM 711 N N . GLY A 1 93 ? 7.508 3.018 -0.851 1.00 76.62 93 GLY A N 1
ATOM 712 C CA . GLY A 1 93 ? 7.162 4.428 -0.992 1.00 76.62 93 GLY A CA 1
ATOM 713 C C . GLY A 1 93 ? 6.987 5.145 0.355 1.00 76.62 93 GLY A C 1
ATOM 714 O O . GLY A 1 93 ? 7.066 4.518 1.413 1.00 76.62 93 GLY A O 1
ATOM 715 N N . PRO A 1 94 ? 6.702 6.458 0.335 1.00 80.06 94 PRO A N 1
ATOM 716 C CA . PRO A 1 94 ? 6.565 7.267 1.550 1.00 80.06 94 PRO A CA 1
ATOM 717 C C . PRO A 1 94 ? 5.323 6.903 2.382 1.00 80.06 94 PRO A C 1
ATOM 719 O O . PRO A 1 94 ? 5.193 7.323 3.532 1.00 80.06 94 PRO A O 1
ATOM 722 N N . GLN A 1 95 ? 4.396 6.122 1.820 1.00 82.12 95 GLN A N 1
ATOM 723 C CA . GLN A 1 95 ? 3.191 5.682 2.506 1.00 82.12 95 GLN A CA 1
ATOM 724 C C . GLN A 1 95 ? 3.499 4.604 3.552 1.00 82.12 95 GLN A C 1
ATOM 726 O O . GLN A 1 95 ? 4.009 3.526 3.246 1.00 82.12 95 GLN A O 1
ATOM 731 N N . ALA A 1 96 ? 3.083 4.855 4.793 1.00 79.56 96 ALA A N 1
ATOM 732 C CA . ALA A 1 96 ? 3.078 3.829 5.825 1.00 79.56 96 ALA A CA 1
ATOM 733 C C . ALA A 1 96 ? 2.058 2.729 5.485 1.00 79.56 96 ALA A C 1
ATOM 735 O O . ALA A 1 96 ? 0.923 3.016 5.112 1.00 79.56 96 ALA A O 1
ATOM 736 N N . MET A 1 97 ? 2.419 1.462 5.698 1.00 81.44 97 MET A N 1
ATOM 737 C CA . MET A 1 97 ? 1.492 0.334 5.510 1.00 81.44 97 MET A CA 1
ATOM 738 C C . MET A 1 97 ? 0.463 0.204 6.644 1.00 81.44 97 MET A C 1
ATOM 740 O O . MET A 1 97 ? -0.538 -0.487 6.488 1.00 81.44 97 MET A O 1
ATOM 744 N N . LYS A 1 98 ? 0.688 0.871 7.785 1.00 82.50 98 LYS A N 1
ATOM 745 C CA . LYS A 1 98 ? -0.146 0.755 8.992 1.00 82.50 98 LYS A CA 1
ATOM 746 C C . LYS A 1 98 ? -1.645 1.005 8.740 1.00 82.50 98 LYS A C 1
ATOM 748 O O . LYS A 1 98 ? -2.432 0.199 9.219 1.00 82.50 98 LYS A O 1
ATOM 753 N N . PRO A 1 99 ? -2.075 2.034 7.986 1.00 80.38 99 PRO A N 1
ATOM 754 C CA . PRO A 1 99 ? -3.499 2.245 7.710 1.00 80.38 99 PRO A CA 1
ATOM 755 C C . PRO A 1 99 ? -4.139 1.136 6.862 1.00 80.38 99 PRO A C 1
ATOM 757 O O . PRO A 1 99 ? -5.355 0.998 6.864 1.00 80.38 99 PRO A O 1
ATOM 760 N N . LEU A 1 100 ? -3.334 0.360 6.127 1.00 80.62 100 LEU A N 1
ATOM 761 C CA . LEU A 1 100 ? -3.811 -0.743 5.288 1.00 80.62 100 LEU A CA 1
ATOM 762 C C . LEU A 1 100 ? -3.912 -2.063 6.057 1.00 80.62 100 LEU A C 1
ATOM 764 O O . LEU A 1 100 ? -4.671 -2.941 5.665 1.00 80.62 100 LEU A O 1
ATOM 768 N N . THR A 1 101 ? -3.133 -2.219 7.129 1.00 82.31 101 THR A N 1
ATOM 769 C CA . THR A 1 101 ? -3.026 -3.474 7.890 1.00 82.31 101 THR A CA 1
ATOM 770 C C . THR A 1 101 ? -3.603 -3.385 9.303 1.00 82.31 101 THR A C 1
ATOM 772 O O . THR A 1 101 ? -3.672 -4.394 10.004 1.00 82.31 101 THR A O 1
ATOM 775 N N . PHE A 1 102 ? -4.034 -2.196 9.737 1.00 79.25 102 PHE A N 1
ATOM 776 C CA . PHE A 1 102 ? -4.630 -1.964 11.049 1.00 79.25 102 PHE A CA 1
ATOM 777 C C . PHE A 1 102 ? -5.876 -1.096 10.928 1.00 79.25 102 PHE A C 1
ATOM 779 O O . PHE A 1 102 ? -5.861 -0.065 10.253 1.00 79.25 102 PHE A O 1
ATOM 786 N N . ALA A 1 103 ? -6.937 -1.473 11.644 1.00 77.75 103 ALA A N 1
ATOM 787 C CA . ALA A 1 103 ? -8.065 -0.576 11.819 1.00 77.75 103 ALA A CA 1
ATOM 788 C C . ALA A 1 103 ? -7.609 0.675 12.600 1.00 77.75 103 ALA A C 1
ATOM 790 O O . ALA A 1 103 ? -6.805 0.566 13.533 1.00 77.75 103 ALA A O 1
ATOM 791 N N . PRO A 1 104 ? -8.108 1.873 12.248 1.00 77.50 104 PRO A N 1
ATOM 792 C CA . PRO A 1 104 ? -7.732 3.110 12.932 1.00 77.50 104 PRO A CA 1
ATOM 793 C C . PRO A 1 104 ? -8.198 3.133 14.394 1.00 77.50 104 PRO A C 1
ATOM 795 O O . PRO A 1 104 ? -7.570 3.776 15.234 1.00 77.50 104 PRO A O 1
ATOM 798 N N . CYS A 1 105 ? -9.285 2.424 14.705 1.00 81.50 105 CYS A N 1
ATOM 799 C CA . CYS A 1 105 ? -9.784 2.208 16.056 1.00 81.50 105 CYS A CA 1
ATOM 800 C C . CYS A 1 105 ? -10.241 0.756 16.195 1.00 81.50 105 CYS A C 1
ATOM 802 O O . CYS A 1 105 ? -10.973 0.251 15.345 1.00 81.50 105 CYS A O 1
ATOM 804 N N . GLU A 1 106 ? -9.852 0.106 17.288 1.00 85.50 106 GLU A N 1
A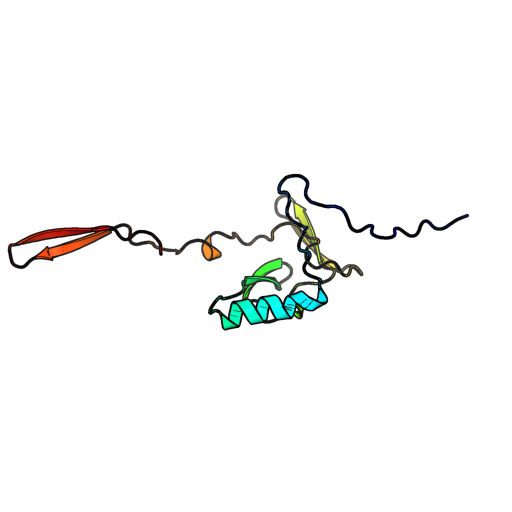TOM 805 C CA . GLU A 1 106 ? -10.265 -1.258 17.611 1.00 85.50 106 GLU A CA 1
ATOM 806 C C . GLU A 1 106 ? -10.944 -1.265 18.977 1.00 85.50 106 GLU A C 1
ATOM 808 O O . GLU A 1 106 ? -10.422 -0.734 19.958 1.00 85.50 106 GLU A O 1
ATOM 813 N N . THR A 1 107 ? -12.144 -1.842 19.041 1.00 87.81 107 THR A N 1
ATOM 814 C CA . THR A 1 107 ? -12.810 -2.071 20.326 1.00 87.81 107 THR A CA 1
ATOM 815 C C . THR A 1 107 ? -12.143 -3.266 20.981 1.00 87.81 107 THR A C 1
ATOM 817 O O . THR A 1 107 ? -12.264 -4.366 20.464 1.00 87.81 107 THR A O 1
ATOM 820 N N . LEU A 1 108 ? -11.468 -3.069 22.113 1.00 91.00 108 LEU A N 1
ATOM 821 C CA . LEU A 1 108 ? -10.835 -4.173 22.842 1.00 91.00 108 LEU A CA 1
ATOM 822 C C . LEU A 1 108 ? -11.858 -4.969 23.663 1.00 91.00 108 LEU A C 1
ATOM 824 O O . LEU A 1 108 ? -11.787 -6.194 23.756 1.00 91.00 108 LEU A O 1
ATOM 828 N N . TRP A 1 109 ? -12.830 -4.271 24.252 1.00 93.06 109 TRP A N 1
ATOM 829 C CA . TRP A 1 109 ? -13.908 -4.862 25.036 1.00 93.06 109 TRP A CA 1
ATOM 830 C C . TRP A 1 109 ? -15.132 -3.939 25.084 1.00 93.06 109 TRP A C 1
ATOM 832 O O . TRP A 1 109 ? -15.034 -2.736 24.833 1.00 93.06 109 TRP A O 1
ATOM 842 N N . ARG A 1 110 ? -16.295 -4.500 25.415 1.00 92.56 110 ARG A N 1
ATOM 843 C CA . ARG A 1 110 ? -17.554 -3.779 25.643 1.00 92.56 110 ARG A CA 1
ATOM 844 C C . ARG A 1 110 ? -18.138 -4.173 26.994 1.00 92.56 110 ARG A C 1
ATOM 846 O O . ARG A 1 110 ? -18.191 -5.358 27.300 1.00 92.56 110 ARG A O 1
ATOM 853 N N . ALA A 1 111 ? -18.614 -3.202 27.772 1.00 95.31 111 ALA A N 1
ATOM 854 C CA . ALA A 1 111 ? -19.458 -3.471 28.934 1.00 95.31 111 ALA A CA 1
ATOM 855 C C . ALA A 1 111 ? -20.927 -3.218 28.600 1.00 95.31 111 ALA A C 1
ATOM 857 O O . ALA A 1 111 ? -21.267 -2.197 28.003 1.00 95.31 111 ALA A O 1
ATOM 858 N N . THR A 1 112 ? -21.794 -4.134 29.019 1.00 95.50 112 THR A N 1
ATOM 859 C CA . THR A 1 112 ? -23.249 -3.996 28.892 1.00 95.50 112 THR A CA 1
ATOM 860 C C . THR A 1 112 ? -23.880 -4.187 30.262 1.00 95.50 112 THR A C 1
ATOM 862 O O . THR A 1 112 ? -23.521 -5.124 30.977 1.00 95.50 112 THR A O 1
ATOM 865 N N . ARG A 1 113 ? -24.805 -3.303 30.644 1.00 96.12 113 ARG A N 1
ATOM 866 C CA . ARG A 1 113 ? -25.544 -3.428 31.903 1.00 96.12 113 ARG A CA 1
ATOM 867 C C . ARG A 1 113 ? -26.723 -4.379 31.720 1.00 96.12 113 ARG A C 1
ATOM 869 O O . ARG A 1 113 ? -27.482 -4.227 30.767 1.00 96.12 113 ARG A O 1
ATOM 876 N N . ARG A 1 114 ? -26.858 -5.349 32.621 1.00 93.12 114 ARG A N 1
ATOM 877 C CA . ARG A 1 114 ? -27.981 -6.292 32.669 1.00 93.12 114 ARG A CA 1
ATOM 878 C C . ARG A 1 114 ? -29.142 -5.719 33.483 1.00 93.12 114 ARG A C 1
ATOM 880 O O . ARG A 1 114 ? -28.972 -4.755 34.229 1.00 93.12 114 ARG A O 1
ATOM 887 N N . GLU A 1 115 ? -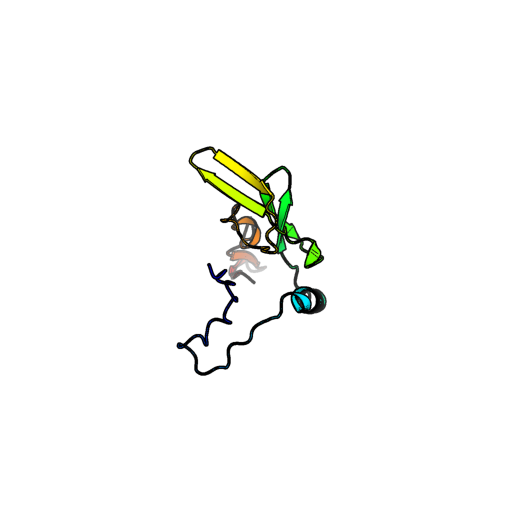30.319 -6.322 33.338 1.00 93.69 115 GLU A N 1
ATOM 888 C CA . GLU A 1 115 ? -31.534 -5.919 34.065 1.00 93.69 115 GLU A CA 1
ATOM 889 C C . GLU A 1 115 ? -31.378 -6.040 35.588 1.00 93.69 115 GLU A C 1
ATOM 891 O O . GLU A 1 115 ? -31.890 -5.204 36.327 1.00 93.69 115 GLU A O 1
ATOM 896 N N . ASP A 1 116 ? -30.582 -7.006 36.055 1.00 94.25 116 ASP A N 1
ATOM 897 C CA . ASP A 1 116 ? -30.216 -7.188 37.469 1.00 94.25 116 ASP A CA 1
ATOM 898 C C . ASP A 1 116 ? -29.206 -6.144 37.995 1.00 94.25 116 ASP A C 1
ATOM 900 O O . ASP A 1 116 ? -28.794 -6.184 39.154 1.00 94.25 116 ASP A O 1
ATOM 904 N N . GLY A 1 117 ? -28.793 -5.196 37.149 1.00 91.75 117 GLY A N 1
ATOM 905 C CA . GLY A 1 117 ? -27.861 -4.128 37.485 1.00 91.75 117 GLY A CA 1
ATOM 906 C C . GLY A 1 117 ? -26.381 -4.504 37.389 1.00 91.75 117 GLY A C 1
ATOM 907 O O . GLY A 1 117 ? -25.546 -3.609 37.540 1.00 91.75 117 GLY A O 1
ATOM 908 N N . THR A 1 118 ? -26.042 -5.763 37.095 1.00 95.62 118 THR A N 1
ATOM 909 C CA . THR A 1 118 ? -24.655 -6.214 36.914 1.00 95.62 118 THR A CA 1
ATOM 910 C C . THR A 1 118 ? -24.073 -5.772 35.565 1.00 95.62 118 THR A C 1
ATOM 912 O O . THR A 1 118 ? -24.798 -5.478 34.609 1.00 95.62 118 THR A O 1
ATOM 915 N N . LEU A 1 119 ? -22.740 -5.698 35.478 1.00 96.19 119 LEU A N 1
ATOM 916 C CA . LEU A 1 119 ? -22.017 -5.409 34.236 1.00 96.19 119 LEU A CA 1
ATOM 917 C C . LEU A 1 119 ? -21.466 -6.702 33.631 1.00 96.19 119 LEU A C 1
ATOM 919 O O . LEU A 1 119 ? -20.774 -7.465 34.301 1.00 96.19 119 LEU A O 1
ATOM 923 N N . MET A 1 120 ? -21.735 -6.917 32.346 1.00 93.44 120 MET A N 1
ATOM 924 C CA . MET A 1 120 ? -21.142 -7.988 31.550 1.00 93.44 120 MET A CA 1
ATOM 925 C C . MET A 1 120 ? -20.081 -7.410 30.620 1.00 93.44 120 MET A C 1
ATOM 927 O O . MET A 1 120 ? -20.379 -6.492 29.856 1.00 93.44 120 MET A O 1
ATOM 931 N N . PHE A 1 121 ? -18.876 -7.974 30.658 1.00 94.50 121 PHE A N 1
ATOM 932 C CA . PHE A 1 121 ? -17.753 -7.585 29.809 1.00 94.50 121 PHE A CA 1
ATOM 933 C C . PHE A 1 121 ? -17.572 -8.604 28.680 1.00 94.50 121 PHE A C 1
ATOM 935 O O . PHE A 1 121 ? -17.488 -9.802 28.934 1.00 94.50 121 PHE A O 1
ATOM 942 N N . ASP A 1 122 ? -17.514 -8.120 27.444 1.00 92.94 122 ASP A N 1
ATOM 943 C CA . ASP A 1 122 ? -17.314 -8.911 26.229 1.00 92.94 122 ASP A CA 1
ATOM 944 C C . ASP A 1 122 ? -16.022 -8.448 25.548 1.00 92.94 122 ASP A C 1
ATOM 946 O O . ASP A 1 122 ? -15.918 -7.286 25.144 1.00 92.94 122 ASP A O 1
ATOM 950 N N . ALA A 1 123 ? -15.028 -9.331 25.464 1.00 90.81 123 ALA A N 1
ATOM 951 C CA . ALA A 1 123 ? -13.783 -9.057 24.759 1.00 90.81 123 ALA A CA 1
ATOM 952 C C . ALA A 1 123 ? -14.018 -9.160 23.249 1.00 90.81 123 ALA A C 1
ATOM 954 O O . ALA A 1 123 ? -14.605 -10.121 22.760 1.00 90.81 123 ALA A O 1
ATOM 955 N N . ARG A 1 124 ? -13.523 -8.184 22.489 1.00 82.56 124 ARG A N 1
ATOM 956 C CA . ARG A 1 124 ? -13.648 -8.163 21.030 1.00 82.56 124 ARG A CA 1
ATOM 957 C C . ARG A 1 124 ? -12.262 -8.344 20.414 1.00 82.56 124 ARG A C 1
ATOM 959 O O . ARG A 1 124 ? -11.588 -7.354 20.146 1.00 82.56 124 ARG A O 1
ATOM 966 N N . PRO A 1 125 ? -11.796 -9.593 20.236 1.00 68.62 125 PRO A N 1
ATOM 967 C CA . PRO A 1 125 ? -10.552 -9.833 19.521 1.00 68.62 125 PRO A CA 1
ATOM 968 C C . PRO A 1 125 ? -10.680 -9.356 18.069 1.00 68.62 125 PRO A C 1
ATOM 970 O O . PRO A 1 125 ? -11.783 -9.286 17.518 1.00 68.62 125 PRO A O 1
ATOM 973 N N . ARG A 1 126 ? -9.540 -9.012 17.465 1.00 66.19 126 ARG A N 1
ATOM 974 C CA . ARG A 1 126 ? -9.460 -8.631 16.052 1.00 66.19 126 ARG A CA 1
ATOM 975 C C . ARG A 1 126 ? -10.062 -9.755 15.180 1.00 66.19 126 ARG A C 1
ATOM 977 O O . ARG A 1 126 ? -9.740 -10.913 15.454 1.00 66.19 126 ARG A O 1
ATOM 984 N N . PRO A 1 127 ? -10.927 -9.440 14.197 1.00 59.25 127 PRO A N 1
ATOM 985 C CA . PRO A 1 127 ? -11.444 -10.428 13.250 1.00 59.25 127 PRO A CA 1
ATOM 986 C C . PRO A 1 127 ? -10.352 -11.006 12.343 1.00 59.25 127 PRO A C 1
ATOM 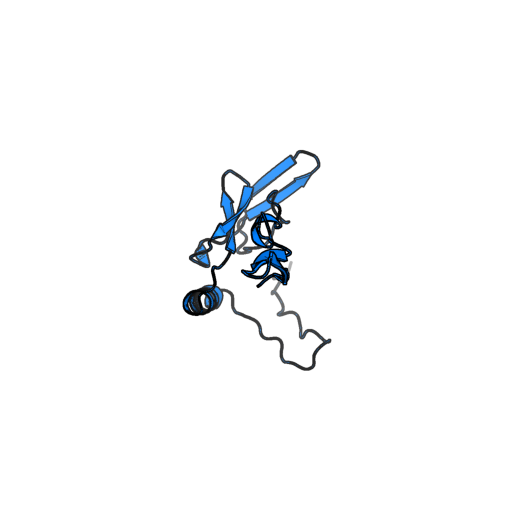988 O O . PRO A 1 127 ? -9.328 -10.316 12.121 1.00 59.25 127 PRO A O 1
#

Foldseek 3Di:
DDDDDPPPPPDDDPPPDPDPDDDDPLVCVFVVCVVCVVVVDFDWDWAQDPQWTDTGTDPGSVRQDAQWEWDDDDVDIGIDGHPGRDRPNYDDTPDDCDVVVDPPDDDQWDWDADPVRDIDIGGDDDD

Organism: NCBI:txid410659

Radius of gyration: 22.81 Å; chains: 1; bounding box: 66×45×66 Å

pLDDT: mean 82.05, std 16.85, range [33.47, 96.44]

Secondary structure (DSSP, 8-state):
--------------TTSSS------GGGHHHHHHHHHHTTPPPEEEEEETTEEEEEE-S-GGGS-SSEEEEEETTEEEEEE-S---SS-S---SS-SHHHHS-SS---EEEEE-TTS-EEEEE----

Sequence (127 aa):
MASEELTMRPATTHPALGQPSRLLPHERLQDMLDALTRSGYQCVGPKLRDDAILYERLDSAADLPMGVSVEQGPGSYRVSMTDSARRFAWANGPQAMKPLTFAPCETLWRATRREDGTLMFDARPRP